Protein AF-A0A1C6KNP9-F1 (afdb_monomer_lite)

Radius of gyration: 10.33 Å; chains: 1; bounding box: 22×18×27 Å

Sequence (53 aa):
MTWNDLVKKYIPNANDEDCEYILWNKTPFPISMDAEVIKSYLKKHIEELKSSS

Structure (mmCIF, N/CA/C/O backbone):
data_AF-A0A1C6KNP9-F1
#
_entry.id   AF-A0A1C6KNP9-F1
#
loop_
_atom_site.group_PDB
_atom_site.id
_atom_site.type_symbol
_atom_site.label_atom_id
_atom_site.label_alt_id
_atom_site.label_comp_id
_atom_site.label_asym_id
_atom_site.label_entity_id
_atom_site.label_seq_id
_atom_site.pdbx_PDB_ins_code
_atom_site.Cartn_x
_atom_site.Cartn_y
_atom_site.Cartn_z
_atom_site.occupancy
_atom_site.B_iso_or_equiv
_atom_site.auth_seq_id
_atom_site.auth_comp_id
_atom_site.auth_asym_id
_atom_site.auth_atom_id
_atom_site.pdbx_PDB_model_num
ATOM 1 N N . MET A 1 1 ? -3.678 -8.503 -9.750 1.00 66.56 1 MET A N 1
ATOM 2 C CA . MET A 1 1 ? -3.465 -7.725 -8.515 1.00 66.56 1 MET A CA 1
ATOM 3 C C . MET A 1 1 ? -2.694 -6.481 -8.906 1.00 66.56 1 MET A C 1
ATOM 5 O O . MET A 1 1 ? -1.619 -6.619 -9.475 1.00 66.56 1 MET A O 1
ATOM 9 N N . THR A 1 2 ? -3.287 -5.309 -8.715 1.00 87.38 2 THR A N 1
ATOM 10 C CA . THR A 1 2 ? -2.690 -4.010 -9.057 1.00 87.38 2 THR A CA 1
ATOM 11 C C . THR A 1 2 ? -1.923 -3.424 -7.868 1.00 87.38 2 THR A C 1
ATOM 13 O O . THR A 1 2 ? -2.036 -3.917 -6.743 1.00 87.38 2 THR A O 1
ATOM 16 N N . TRP A 1 3 ? -1.148 -2.361 -8.089 1.00 88.50 3 TRP A N 1
ATOM 17 C CA . TRP A 1 3 ? -0.538 -1.606 -6.989 1.00 88.50 3 TRP A CA 1
ATOM 18 C C . TRP A 1 3 ? -1.599 -1.002 -6.058 1.00 88.50 3 TRP A C 1
ATOM 20 O O . TRP A 1 3 ? -1.423 -1.041 -4.843 1.00 88.50 3 TRP A O 1
ATOM 30 N N . ASN A 1 4 ? -2.746 -0.576 -6.597 1.00 90.62 4 ASN A N 1
ATOM 31 C CA . ASN A 1 4 ? -3.883 -0.110 -5.799 1.00 90.62 4 ASN A CA 1
ATOM 32 C C . ASN A 1 4 ? -4.470 -1.237 -4.936 1.00 90.62 4 ASN A C 1
ATOM 34 O O . ASN A 1 4 ? -4.733 -1.010 -3.760 1.00 90.62 4 ASN A O 1
ATOM 38 N N . ASP A 1 5 ? -4.604 -2.469 -5.454 1.00 90.94 5 ASP A N 1
ATOM 39 C CA . ASP A 1 5 ? -4.992 -3.629 -4.625 1.00 90.94 5 ASP A CA 1
ATOM 40 C C . ASP A 1 5 ? -4.008 -3.850 -3.471 1.00 90.94 5 ASP A C 1
ATOM 42 O O . ASP A 1 5 ? -4.393 -4.264 -2.377 1.00 90.94 5 ASP A O 1
ATOM 46 N N . LEU A 1 6 ? -2.718 -3.611 -3.720 1.00 90.06 6 LEU A N 1
ATOM 47 C CA . LEU A 1 6 ? -1.690 -3.747 -2.703 1.00 90.06 6 LEU A CA 1
ATOM 48 C C . LEU A 1 6 ? -1.844 -2.665 -1.631 1.00 90.06 6 LEU A C 1
ATOM 50 O O . LEU A 1 6 ? -1.866 -3.023 -0.462 1.00 90.06 6 LEU A O 1
ATOM 54 N N . VAL A 1 7 ? -2.049 -1.395 -1.990 1.00 91.38 7 VAL A N 1
ATOM 55 C CA . VAL A 1 7 ? -2.337 -0.330 -1.010 1.00 91.38 7 VAL A CA 1
ATOM 56 C C . VAL A 1 7 ? -3.624 -0.619 -0.237 1.00 91.38 7 VAL A C 1
ATOM 58 O O . VAL A 1 7 ? -3.608 -0.581 0.991 1.00 91.38 7 VAL A O 1
ATOM 61 N N . LYS A 1 8 ? -4.708 -1.004 -0.922 1.00 91.69 8 LYS A N 1
ATOM 62 C CA . LYS A 1 8 ? -6.013 -1.312 -0.312 1.00 91.69 8 LYS A CA 1
ATOM 63 C C . LYS A 1 8 ? -5.960 -2.502 0.657 1.00 91.69 8 LYS A C 1
ATOM 65 O O . LYS A 1 8 ? -6.742 -2.554 1.599 1.00 91.69 8 LYS A O 1
ATOM 70 N N . LYS A 1 9 ? -5.001 -3.431 0.520 1.00 91.56 9 LYS A N 1
ATOM 71 C CA . LYS A 1 9 ? -4.759 -4.476 1.541 1.00 91.56 9 LYS A CA 1
ATOM 72 C C . LYS A 1 9 ? -4.270 -3.919 2.878 1.00 91.56 9 LYS A C 1
ATOM 74 O O . LYS A 1 9 ? -4.510 -4.535 3.912 1.00 91.56 9 LYS A O 1
ATOM 79 N N . TYR A 1 10 ? -3.553 -2.804 2.847 1.00 89.75 10 TYR A N 1
ATOM 80 C CA . TYR A 1 10 ? -2.990 -2.153 4.025 1.00 89.75 10 TYR A CA 1
ATOM 81 C C . TYR A 1 10 ? -3.921 -1.048 4.545 1.00 89.75 10 TYR A C 1
ATOM 83 O O . TYR A 1 10 ? -4.102 -0.915 5.753 1.00 89.75 10 TYR A O 1
ATOM 91 N N . ILE A 1 11 ? -4.545 -0.294 3.637 1.00 89.12 11 ILE A N 1
ATOM 92 C CA . ILE A 1 11 ? -5.440 0.828 3.929 1.00 89.12 11 ILE A CA 1
ATOM 93 C C . ILE A 1 11 ? -6.755 0.585 3.170 1.00 89.12 11 ILE A C 1
ATOM 95 O O . ILE A 1 11 ? -6.941 1.108 2.073 1.00 89.12 11 ILE A O 1
ATOM 99 N N . PRO A 1 12 ? -7.675 -0.232 3.718 1.00 89.00 12 PRO A N 1
ATOM 100 C CA . PRO A 1 12 ? -8.890 -0.645 3.009 1.00 89.00 12 PRO A CA 1
ATOM 101 C C . PRO A 1 12 ? -9.856 0.504 2.700 1.00 89.00 12 PRO A C 1
ATOM 103 O O . PRO A 1 12 ? -10.665 0.379 1.787 1.00 89.00 12 PRO A O 1
ATOM 106 N N . ASN A 1 13 ? -9.748 1.626 3.418 1.00 89.06 13 ASN A N 1
ATOM 107 C CA . ASN A 1 13 ? -10.568 2.817 3.191 1.00 89.06 13 ASN A CA 1
ATOM 108 C C . ASN A 1 13 ? -9.948 3.809 2.188 1.00 89.06 13 ASN A C 1
ATOM 110 O O . ASN A 1 13 ? -10.517 4.877 1.989 1.00 89.06 13 ASN A O 1
ATOM 114 N N . ALA A 1 14 ? -8.790 3.500 1.591 1.00 90.12 14 ALA A N 1
ATOM 115 C CA . ALA A 1 14 ? -8.165 4.370 0.598 1.00 90.12 14 ALA A CA 1
ATOM 116 C C . ALA A 1 14 ? -8.944 4.326 -0.725 1.00 90.12 14 ALA A C 1
ATOM 118 O O . ALA A 1 14 ? -9.146 3.252 -1.304 1.00 90.12 14 ALA A O 1
ATOM 119 N N . ASN A 1 15 ? -9.338 5.496 -1.229 1.00 93.12 15 ASN A N 1
ATOM 120 C CA . ASN A 1 15 ? -9.870 5.624 -2.582 1.00 93.12 15 ASN A CA 1
ATOM 121 C C . AS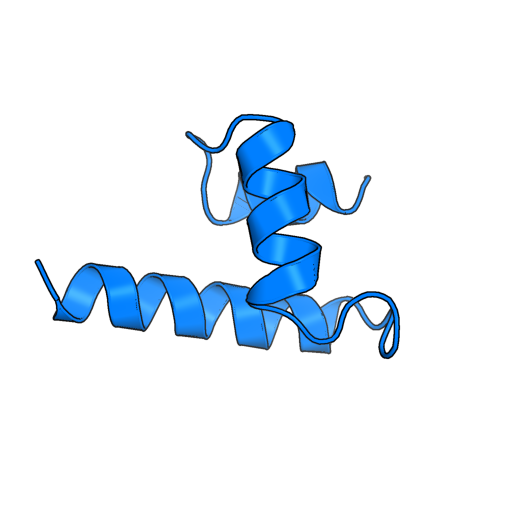N A 1 15 ? -8.731 5.538 -3.608 1.00 93.12 15 ASN A C 1
ATOM 123 O O . ASN A 1 15 ? -7.556 5.457 -3.252 1.00 93.12 15 ASN A O 1
ATOM 127 N N . ASP A 1 16 ? -9.053 5.526 -4.899 1.00 91.81 16 ASP A N 1
ATOM 128 C CA . ASP A 1 16 ? -8.031 5.399 -5.944 1.00 91.81 16 ASP A CA 1
ATOM 129 C C . ASP A 1 16 ? -7.047 6.582 -5.958 1.00 91.81 16 ASP A C 1
ATOM 131 O O . ASP A 1 16 ? -5.845 6.350 -6.060 1.00 91.81 16 ASP A O 1
ATOM 135 N N . GLU A 1 17 ? -7.520 7.806 -5.700 1.00 93.69 17 GLU A N 1
ATOM 136 C CA . GLU A 1 17 ? -6.655 8.986 -5.535 1.00 93.69 17 GLU A CA 1
ATOM 137 C C . GLU A 1 17 ? -5.712 8.849 -4.326 1.00 93.69 17 GLU A C 1
ATOM 139 O O . GLU A 1 17 ? -4.514 9.114 -4.438 1.00 93.69 17 GLU A O 1
ATOM 144 N N . ASP A 1 18 ? -6.216 8.351 -3.190 1.00 92.69 18 ASP A N 1
ATOM 145 C CA . ASP A 1 18 ? -5.389 8.077 -2.009 1.00 92.69 18 ASP A CA 1
ATOM 146 C C . ASP A 1 18 ? -4.338 7.005 -2.313 1.00 92.69 18 ASP A C 1
ATOM 148 O O . ASP A 1 18 ? -3.181 7.124 -1.910 1.00 92.69 18 ASP A O 1
ATOM 152 N N . CYS A 1 19 ? -4.724 5.953 -3.040 1.00 92.75 19 CYS A N 1
ATOM 153 C CA . CYS A 1 19 ? -3.814 4.878 -3.421 1.00 92.75 19 CYS A CA 1
ATOM 154 C C . CYS A 1 19 ? -2.659 5.407 -4.266 1.00 92.75 19 CYS A C 1
ATOM 156 O O . CYS A 1 19 ? -1.502 5.095 -3.977 1.00 92.75 19 CYS A O 1
ATOM 158 N N . GLU A 1 20 ? -2.962 6.227 -5.272 1.00 92.88 20 GLU A N 1
ATOM 159 C CA . GLU A 1 20 ? -1.948 6.868 -6.101 1.00 92.88 20 GLU A CA 1
ATOM 160 C C . GLU A 1 20 ? -1.076 7.808 -5.270 1.00 92.88 20 GLU A C 1
ATOM 162 O O . GLU A 1 20 ? 0.150 7.694 -5.309 1.00 92.88 20 GLU A O 1
ATOM 167 N N . TYR A 1 21 ? -1.675 8.672 -4.449 1.00 92.69 21 TYR A N 1
ATOM 168 C CA . TYR A 1 21 ? -0.921 9.574 -3.586 1.00 92.69 21 TYR A CA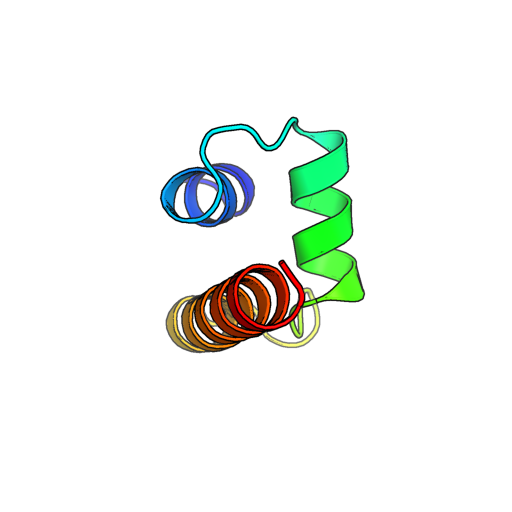 1
ATOM 169 C C . TYR A 1 21 ? 0.063 8.811 -2.691 1.00 92.69 21 TYR A C 1
ATOM 171 O O . TYR A 1 21 ? 1.243 9.161 -2.632 1.00 92.69 21 TYR A O 1
ATOM 179 N N . ILE A 1 22 ? -0.390 7.745 -2.030 1.00 92.19 22 ILE A N 1
ATOM 180 C CA . ILE A 1 22 ? 0.432 6.929 -1.134 1.00 92.19 22 ILE A CA 1
ATOM 181 C C . ILE A 1 22 ? 1.542 6.226 -1.916 1.00 92.19 22 ILE A C 1
ATOM 183 O O . ILE A 1 22 ? 2.694 6.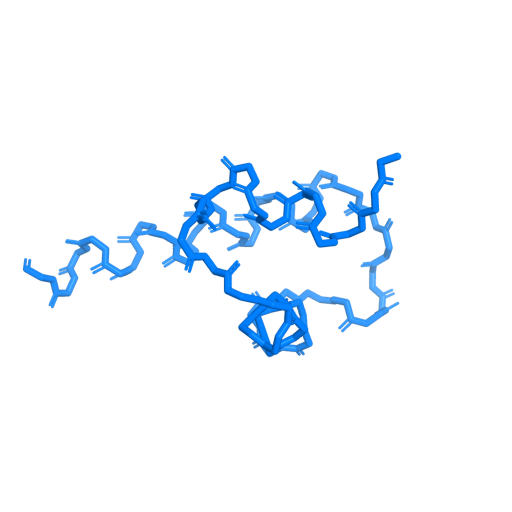260 -1.484 1.00 92.19 22 ILE A O 1
ATOM 187 N N . LEU A 1 23 ? 1.239 5.634 -3.073 1.00 91.50 23 LEU A N 1
ATOM 188 C CA . LEU A 1 23 ? 2.251 4.999 -3.918 1.00 91.50 23 LEU A CA 1
ATOM 189 C C . LEU A 1 23 ? 3.337 5.998 -4.315 1.00 91.50 23 LEU A C 1
ATOM 191 O O . LEU A 1 23 ? 4.510 5.745 -4.055 1.00 91.50 23 LEU A O 1
ATOM 195 N N . TRP A 1 24 ? 2.958 7.148 -4.862 1.00 92.31 24 TRP A N 1
ATOM 196 C CA . TRP A 1 24 ? 3.904 8.137 -5.375 1.00 92.31 24 TRP A CA 1
ATOM 197 C C . TRP A 1 24 ? 4.662 8.909 -4.286 1.00 92.31 24 TRP A C 1
ATOM 199 O O . TRP A 1 24 ? 5.803 9.302 -4.510 1.00 92.31 24 TRP A O 1
ATOM 209 N N . ASN A 1 25 ? 4.060 9.143 -3.113 1.00 92.69 25 ASN A N 1
ATOM 210 C CA . ASN A 1 25 ? 4.639 10.027 -2.088 1.00 92.69 25 ASN A CA 1
ATOM 211 C C . ASN A 1 25 ? 5.174 9.293 -0.856 1.00 92.69 25 ASN A C 1
ATOM 213 O O . ASN A 1 25 ? 6.010 9.837 -0.134 1.00 92.69 25 ASN A O 1
ATOM 217 N N . LYS A 1 26 ? 4.665 8.094 -0.554 1.00 91.56 26 LYS A N 1
ATOM 218 C CA . LYS A 1 26 ? 5.024 7.337 0.660 1.00 91.56 26 LYS A CA 1
ATOM 219 C C . LYS A 1 26 ? 5.832 6.083 0.364 1.00 91.56 26 LYS A C 1
ATOM 221 O O . LYS A 1 26 ? 6.329 5.459 1.298 1.00 91.56 26 LYS A O 1
ATOM 226 N N . THR A 1 27 ? 5.989 5.717 -0.904 1.00 92.00 27 THR A N 1
ATOM 227 C CA . THR A 1 27 ? 6.753 4.541 -1.328 1.00 92.00 27 THR A CA 1
ATOM 228 C C . THR A 1 27 ? 7.761 4.927 -2.416 1.00 92.00 27 THR A C 1
ATOM 230 O O . THR A 1 27 ? 7.634 5.994 -3.009 1.00 92.00 27 THR A O 1
ATOM 233 N N . PRO A 1 28 ? 8.771 4.091 -2.712 1.00 90.81 28 PRO A N 1
ATOM 234 C CA . PRO A 1 28 ? 9.732 4.356 -3.785 1.00 90.81 28 PRO A CA 1
ATOM 235 C C . PRO A 1 28 ? 9.175 4.105 -5.199 1.00 90.81 28 PRO A C 1
ATOM 237 O O . PRO A 1 28 ? 9.951 3.977 -6.144 1.00 90.81 28 PRO A O 1
ATOM 240 N N . PHE A 1 29 ? 7.858 4.005 -5.379 1.00 89.06 29 PHE A N 1
ATOM 241 C CA . PHE A 1 29 ? 7.250 3.895 -6.702 1.00 89.06 29 PHE A CA 1
ATOM 242 C C . PHE A 1 29 ? 7.429 5.204 -7.499 1.00 89.06 29 PHE A C 1
ATOM 244 O O . PHE A 1 29 ? 7.275 6.279 -6.920 1.00 89.06 29 PHE A O 1
ATOM 251 N N . PRO A 1 30 ? 7.717 5.163 -8.818 1.00 89.12 30 PRO A N 1
ATOM 252 C CA . PRO A 1 30 ? 7.952 4.001 -9.684 1.00 89.12 30 PRO A CA 1
ATOM 253 C C . PRO A 1 30 ? 9.431 3.573 -9.776 1.00 89.12 30 PRO A C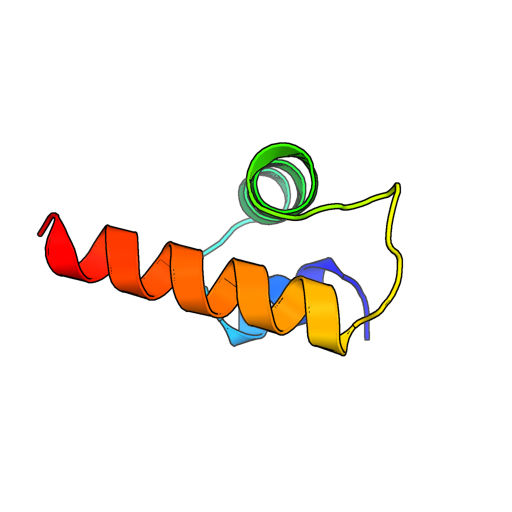 1
ATOM 255 O O . PRO A 1 30 ? 9.756 2.691 -10.565 1.00 89.12 30 PRO A O 1
ATOM 258 N N . ILE A 1 31 ? 10.331 4.187 -9.000 1.00 88.94 31 ILE A N 1
ATOM 259 C CA . ILE A 1 31 ? 11.783 3.920 -9.022 1.00 88.94 31 ILE A CA 1
ATOM 260 C C . ILE A 1 31 ? 12.083 2.470 -8.625 1.00 88.94 31 ILE A C 1
ATOM 262 O O . ILE A 1 31 ? 12.941 1.819 -9.215 1.00 88.94 31 ILE A O 1
ATOM 266 N N . SER A 1 32 ? 11.359 1.956 -7.632 1.00 85.75 32 SER A N 1
ATOM 267 C CA . SER A 1 32 ? 11.415 0.560 -7.222 1.00 85.75 32 SER A CA 1
ATOM 268 C C . SER A 1 32 ? 10.038 -0.069 -7.408 1.00 85.75 32 SER A C 1
ATOM 270 O O . SER A 1 32 ? 9.080 0.294 -6.730 1.00 85.75 32 SER A O 1
ATOM 272 N N . MET A 1 33 ? 9.941 -1.009 -8.349 1.00 83.88 33 MET A N 1
ATOM 273 C CA . MET A 1 33 ? 8.726 -1.789 -8.625 1.00 83.88 33 MET A CA 1
ATOM 274 C C . MET A 1 33 ? 8.702 -3.121 -7.860 1.00 83.88 33 MET A C 1
ATOM 276 O O . MET A 1 33 ? 7.984 -4.049 -8.230 1.00 83.88 33 MET A O 1
ATOM 280 N N . ASP A 1 34 ? 9.499 -3.230 -6.798 1.00 90.81 34 ASP A N 1
ATOM 281 C CA . ASP A 1 34 ? 9.614 -4.444 -6.005 1.00 90.81 34 ASP A CA 1
ATOM 282 C C . ASP A 1 34 ? 8.528 -4.490 -4.924 1.00 90.81 34 ASP A C 1
ATOM 284 O O . ASP A 1 34 ? 8.429 -3.614 -4.057 1.00 90.81 34 ASP A O 1
ATOM 288 N N . ALA A 1 35 ? 7.666 -5.505 -4.982 1.00 88.81 35 ALA A N 1
ATOM 289 C CA . ALA A 1 35 ? 6.467 -5.544 -4.152 1.00 88.81 35 ALA A CA 1
ATOM 290 C C . ALA A 1 35 ? 6.788 -5.656 -2.657 1.00 88.81 35 ALA A C 1
ATOM 292 O O . ALA A 1 35 ? 6.039 -5.132 -1.835 1.00 88.81 35 ALA A O 1
ATOM 293 N N . GLU A 1 36 ? 7.879 -6.324 -2.280 1.00 91.00 36 GLU A N 1
ATOM 294 C CA . GLU A 1 36 ? 8.285 -6.443 -0.875 1.00 91.00 36 GLU A CA 1
ATOM 295 C C . GLU A 1 36 ? 8.791 -5.115 -0.308 1.00 91.00 36 GLU A C 1
ATOM 297 O O . GLU A 1 36 ? 8.454 -4.754 0.823 1.00 91.00 36 GLU A O 1
ATOM 302 N N . VAL A 1 37 ? 9.512 -4.340 -1.123 1.00 92.25 37 VAL A N 1
ATOM 303 C CA . VAL A 1 37 ? 9.967 -2.995 -0.757 1.00 92.25 37 VAL A CA 1
ATOM 304 C C . VAL A 1 37 ? 8.763 -2.082 -0.547 1.00 92.25 37 VAL A C 1
ATOM 306 O O . VAL A 1 37 ? 8.620 -1.504 0.529 1.00 92.25 37 VAL A O 1
ATOM 309 N N . ILE A 1 38 ? 7.846 -2.013 -1.517 1.00 91.38 38 ILE A N 1
ATOM 310 C CA . ILE A 1 38 ? 6.623 -1.199 -1.417 1.00 91.38 38 ILE A CA 1
ATOM 311 C C . ILE A 1 38 ? 5.824 -1.570 -0.154 1.00 91.38 38 ILE A 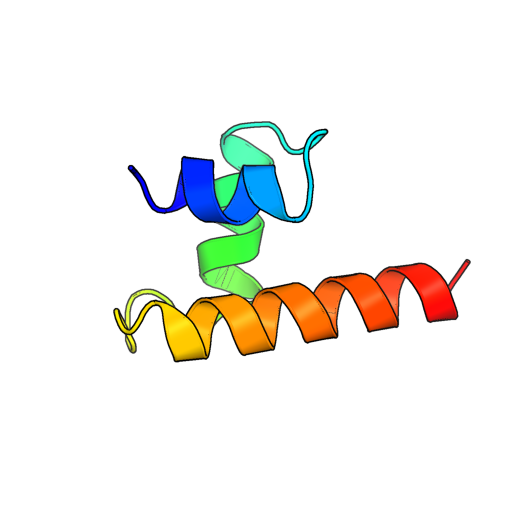C 1
ATOM 313 O O . ILE A 1 38 ? 5.421 -0.689 0.605 1.00 91.38 38 ILE A O 1
ATOM 317 N N . LYS A 1 39 ? 5.648 -2.870 0.130 1.00 92.00 39 LYS A N 1
ATOM 318 C CA . LYS A 1 39 ? 4.966 -3.355 1.347 1.00 92.00 39 LYS A CA 1
ATOM 319 C C . LYS A 1 39 ? 5.628 -2.865 2.635 1.00 92.00 39 LYS A C 1
ATOM 321 O O . LYS A 1 39 ? 4.919 -2.508 3.573 1.00 92.00 39 LYS A O 1
ATOM 326 N N . SER A 1 40 ? 6.960 -2.856 2.695 1.00 93.25 40 SER A N 1
ATOM 327 C CA . SER A 1 40 ? 7.705 -2.374 3.865 1.00 93.25 40 SER A CA 1
ATOM 328 C C . SER A 1 40 ? 7.430 -0.889 4.129 1.00 93.25 40 SER A C 1
ATOM 330 O O . SER A 1 40 ? 7.109 -0.505 5.255 1.00 93.25 40 SER A O 1
ATOM 332 N N . TYR A 1 41 ? 7.440 -0.069 3.073 1.00 93.38 41 TYR A N 1
ATOM 333 C CA . TYR A 1 41 ? 7.111 1.357 3.162 1.00 93.38 41 TYR A CA 1
ATOM 334 C C . TYR A 1 41 ? 5.655 1.597 3.578 1.00 93.38 41 TYR A C 1
ATOM 336 O O . TYR A 1 41 ? 5.401 2.405 4.469 1.00 93.38 41 TYR A O 1
ATOM 344 N N . LEU A 1 42 ? 4.704 0.856 3.003 1.00 92.25 42 LEU A N 1
ATOM 345 C CA . LEU A 1 42 ? 3.290 0.948 3.381 1.00 92.25 42 LEU A CA 1
ATOM 346 C C . LEU A 1 42 ? 3.055 0.571 4.845 1.00 92.25 42 LEU A C 1
ATOM 348 O O . LEU A 1 42 ? 2.318 1.257 5.551 1.00 92.25 42 LEU A O 1
ATOM 352 N N . LYS A 1 43 ? 3.705 -0.496 5.322 1.00 92.00 43 LYS A N 1
ATOM 353 C CA . LYS A 1 43 ? 3.612 -0.916 6.722 1.00 92.00 43 LYS A CA 1
ATOM 354 C C . LYS A 1 43 ? 4.139 0.174 7.654 1.00 92.00 43 LYS A C 1
ATOM 356 O O . LYS A 1 43 ? 3.437 0.551 8.588 1.00 92.00 43 LYS A O 1
ATOM 361 N N . LYS A 1 44 ? 5.315 0.728 7.344 1.00 91.25 44 LYS A N 1
ATOM 362 C CA . LYS A 1 44 ? 5.912 1.824 8.114 1.00 91.25 44 LYS A CA 1
ATOM 363 C C . LYS A 1 44 ? 5.003 3.054 8.144 1.00 91.25 44 LYS A C 1
ATOM 365 O O . LYS A 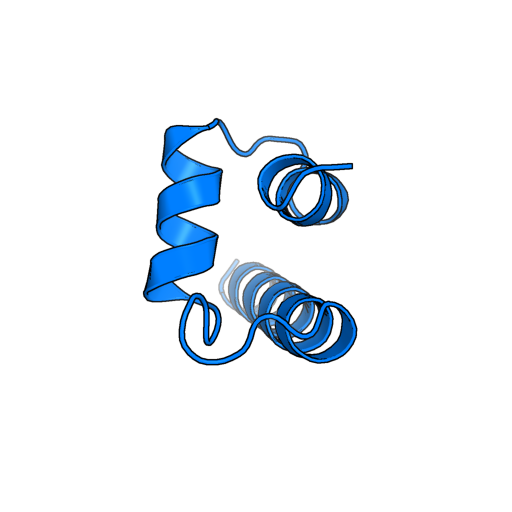1 44 ? 4.789 3.624 9.207 1.00 91.25 44 LYS A O 1
ATOM 370 N N . HIS A 1 45 ? 4.413 3.419 7.007 1.00 89.12 45 HIS A N 1
ATOM 371 C CA . HIS A 1 45 ? 3.483 4.543 6.928 1.00 89.12 45 HIS A CA 1
ATOM 372 C C . HIS A 1 45 ? 2.261 4.361 7.846 1.00 89.12 45 HIS A C 1
ATOM 374 O O . HIS A 1 45 ? 1.869 5.295 8.541 1.00 89.12 45 HIS A O 1
ATOM 380 N N . ILE A 1 46 ? 1.691 3.153 7.910 1.00 89.31 46 ILE A N 1
ATOM 381 C CA . ILE A 1 46 ? 0.574 2.850 8.820 1.00 89.31 46 ILE A CA 1
ATOM 382 C C . ILE A 1 46 ? 0.995 2.931 10.285 1.00 89.31 46 ILE A C 1
ATOM 384 O O . ILE A 1 46 ? 0.220 3.402 11.117 1.00 89.31 46 ILE A O 1
ATOM 388 N N . GLU A 1 47 ? 2.191 2.452 10.621 1.00 89.25 47 GLU A N 1
ATOM 389 C CA . GLU A 1 47 ? 2.714 2.551 11.986 1.00 89.25 47 GLU A CA 1
ATOM 390 C C . GLU A 1 47 ? 2.865 4.018 12.419 1.00 89.25 47 GLU A C 1
ATOM 392 O O . GLU A 1 47 ? 2.451 4.366 13.524 1.00 89.25 47 GLU A O 1
ATOM 397 N N . GLU A 1 48 ? 3.339 4.902 11.535 1.00 87.31 48 GLU A N 1
ATOM 398 C CA . GLU A 1 48 ? 3.426 6.344 11.817 1.00 87.31 48 GLU A CA 1
ATOM 399 C C . GLU A 1 48 ? 2.053 7.010 11.991 1.00 87.31 48 GLU A C 1
ATOM 401 O O . GLU A 1 48 ? 1.881 7.843 12.884 1.00 87.31 48 GLU A O 1
ATOM 406 N N . LEU A 1 49 ? 1.060 6.616 11.185 1.00 83.44 49 LEU A N 1
ATOM 407 C CA . LEU A 1 49 ? -0.317 7.105 11.322 1.00 83.44 49 LEU A CA 1
ATOM 408 C C . LEU A 1 49 ? -0.932 6.701 12.669 1.00 83.44 49 LEU A C 1
ATOM 410 O O . LEU A 1 49 ? -1.579 7.518 13.323 1.00 83.44 49 LEU A O 1
ATOM 414 N N . LYS A 1 50 ? -0.697 5.458 13.110 1.00 80.44 50 LYS A N 1
ATOM 415 C CA . LYS A 1 50 ? -1.178 4.954 14.407 1.00 80.44 50 LYS A CA 1
ATOM 416 C C . LYS A 1 50 ? -0.468 5.594 15.593 1.00 80.44 50 LYS A C 1
ATOM 418 O O . LYS A 1 50 ? -1.092 5.768 16.628 1.00 80.44 50 LYS A O 1
ATOM 423 N N . SER A 1 51 ? 0.816 5.919 15.457 1.00 76.00 51 SER A N 1
ATOM 424 C CA . SER A 1 51 ? 1.592 6.549 16.530 1.00 76.00 51 SER A CA 1
ATOM 425 C C . SER A 1 51 ? 1.312 8.049 16.684 1.00 76.00 51 SER A C 1
ATOM 427 O O . SER A 1 51 ? 1.726 8.630 17.685 1.00 76.00 51 SER A O 1
ATOM 429 N N . SER A 1 52 ? 0.652 8.673 15.703 1.00 64.31 52 SER A N 1
ATOM 430 C CA . SER A 1 52 ? 0.257 10.090 15.730 1.00 64.31 52 SER A CA 1
ATOM 431 C C . SER A 1 52 ? -1.218 10.306 16.107 1.00 64.31 52 SER A C 1
ATOM 433 O O . SER A 1 52 ? -1.689 11.440 16.032 1.00 64.31 52 SER A O 1
ATOM 435 N N . SER A 1 53 ? -1.946 9.239 16.468 1.00 53.09 53 SER A N 1
ATOM 436 C CA . SER A 1 53 ? -3.358 9.271 16.891 1.00 53.09 53 SER A CA 1
ATOM 437 C C . SER A 1 53 ? -3.524 8.969 18.376 1.00 53.09 53 SER A C 1
ATOM 439 O O . SER A 1 53 ? -2.666 8.246 18.928 1.00 53.09 53 SER A O 1
#

pLDDT: mean 88.41, std 7.51, range [53.09, 93.69]

Secondary structure (DSSP, 8-state):
--HHHHHHHH-TT--HHHHHHHHHHHS-TTT---HHHHHHHHHHHHHHHHHT-

Foldseek 3Di:
DDLLVLLCVLVVPQDPVSSVCCQVPQAPPPVDPDSVRRNVSSVVVVVVVVVVD